Protein AF-A0A0B7AIJ5-F1 (afdb_monomer_lite)

Structure (mmCIF, N/CA/C/O backbone):
data_AF-A0A0B7AIJ5-F1
#
_entry.id   AF-A0A0B7AIJ5-F1
#
loop_
_atom_site.group_PDB
_atom_site.id
_atom_site.type_symbol
_atom_site.label_atom_id
_atom_site.label_alt_id
_atom_site.label_comp_id
_atom_site.label_asym_id
_atom_site.label_entity_id
_atom_site.label_seq_id
_atom_site.pdbx_PDB_ins_code
_atom_site.Cartn_x
_atom_site.Cartn_y
_atom_site.Cartn_z
_atom_site.occupancy
_ato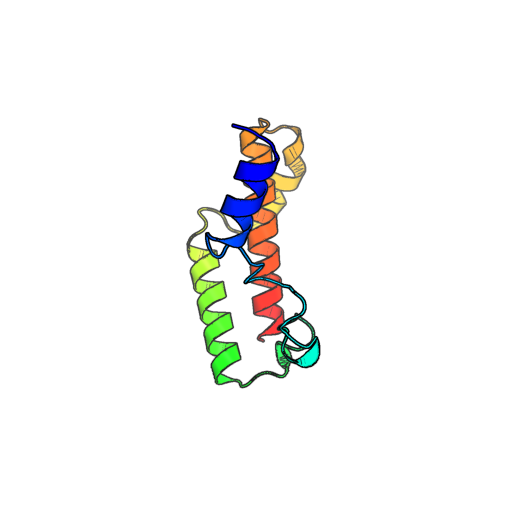m_site.B_iso_or_equiv
_atom_site.auth_seq_id
_atom_site.auth_comp_id
_atom_site.auth_asym_id
_atom_site.auth_atom_id
_atom_site.pdbx_PDB_model_num
ATOM 1 N N . MET A 1 1 ? 30.300 12.710 34.826 1.00 50.16 1 MET A N 1
ATOM 2 C CA . MET A 1 1 ? 30.580 12.840 33.385 1.00 50.16 1 MET A CA 1
ATOM 3 C C . MET A 1 1 ? 30.595 14.312 33.050 1.00 50.16 1 MET A C 1
ATOM 5 O O . MET A 1 1 ? 29.575 14.974 33.221 1.00 50.16 1 MET A O 1
ATOM 9 N N . ASN A 1 2 ? 31.759 14.835 32.681 1.00 69.94 2 ASN A N 1
ATOM 10 C CA . ASN A 1 2 ? 31.913 16.234 32.304 1.00 69.94 2 ASN A CA 1
ATOM 11 C C . ASN A 1 2 ? 31.601 16.408 30.811 1.00 69.94 2 ASN A C 1
ATOM 13 O O . ASN A 1 2 ? 31.863 15.520 30.004 1.00 69.94 2 ASN A O 1
ATOM 17 N N . ARG A 1 3 ? 31.056 17.565 30.419 1.00 64.44 3 ARG A N 1
ATOM 18 C CA . ARG A 1 3 ? 30.637 17.844 29.029 1.00 64.44 3 ARG A CA 1
ATOM 19 C C . ARG A 1 3 ? 31.762 17.644 28.002 1.00 64.44 3 ARG A C 1
ATOM 21 O O . ARG A 1 3 ? 31.485 17.238 26.882 1.00 64.44 3 ARG A O 1
ATOM 28 N N . SER A 1 4 ? 33.007 17.887 28.415 1.00 67.81 4 SER A N 1
ATOM 29 C CA . SER A 1 4 ? 34.210 17.683 27.599 1.00 67.81 4 SER A CA 1
ATOM 30 C C . SER A 1 4 ? 34.498 16.206 27.313 1.00 67.81 4 SER A C 1
ATOM 32 O O . SER A 1 4 ? 34.904 15.869 26.206 1.00 67.81 4 SER A O 1
ATOM 34 N N . GLU A 1 5 ? 34.256 15.324 28.287 1.00 64.12 5 GLU A N 1
ATOM 35 C CA . GLU A 1 5 ? 34.453 13.878 28.130 1.00 64.12 5 GLU A CA 1
ATOM 36 C C . GLU A 1 5 ? 33.416 13.323 27.144 1.00 64.12 5 GLU A C 1
ATOM 38 O O . GLU A 1 5 ? 33.750 12.553 26.252 1.00 64.12 5 GLU A O 1
ATOM 43 N N . PHE A 1 6 ? 32.167 13.800 27.218 1.00 64.50 6 PHE A N 1
ATOM 44 C CA . PHE A 1 6 ? 31.096 13.396 26.301 1.00 64.50 6 PHE A CA 1
ATOM 45 C C . PHE A 1 6 ? 31.403 13.745 24.832 1.00 64.50 6 PHE A C 1
ATOM 47 O O . PHE A 1 6 ? 31.185 12.928 23.942 1.00 64.50 6 PHE A O 1
ATOM 54 N N . THR A 1 7 ? 31.960 14.931 24.564 1.00 65.88 7 THR A N 1
ATOM 55 C CA . THR A 1 7 ? 32.355 15.342 23.203 1.00 65.88 7 THR A CA 1
ATOM 56 C C . THR A 1 7 ? 33.524 14.536 22.631 1.00 65.88 7 THR A C 1
ATOM 58 O O . THR A 1 7 ? 33.576 14.300 21.423 1.00 65.88 7 THR A O 1
ATOM 61 N N . GLU A 1 8 ? 34.444 14.078 23.480 1.00 64.25 8 GLU A N 1
ATOM 62 C CA . GLU A 1 8 ? 35.548 13.209 23.058 1.00 64.25 8 GLU A CA 1
ATOM 63 C C . GLU A 1 8 ? 35.062 11.795 22.710 1.00 64.25 8 GLU A C 1
ATOM 65 O O . GLU A 1 8 ? 35.549 11.194 21.756 1.00 64.25 8 GLU A O 1
ATOM 70 N N . HIS A 1 9 ? 34.057 11.282 23.427 1.00 60.53 9 HIS A N 1
ATOM 71 C CA . HIS A 1 9 ? 33.440 9.988 23.119 1.00 60.53 9 HIS A CA 1
ATOM 72 C C . HIS A 1 9 ? 32.672 10.004 21.790 1.00 60.53 9 HIS A C 1
ATOM 74 O O . HIS A 1 9 ? 32.860 9.103 20.977 1.00 60.53 9 HIS A O 1
ATOM 80 N N . VAL A 1 10 ? 31.895 11.058 21.510 1.00 60.81 10 VAL A N 1
ATOM 81 C CA . VAL A 1 10 ? 31.157 11.208 20.235 1.00 60.81 10 VAL A CA 1
ATOM 82 C C . VAL A 1 10 ? 32.098 11.202 19.025 1.00 60.81 10 VAL A C 1
ATOM 84 O O . VAL A 1 10 ? 31.778 10.635 17.984 1.00 60.81 10 VAL A O 1
ATOM 87 N N . THR A 1 11 ? 33.278 11.806 19.165 1.00 59.31 11 THR A N 1
ATOM 88 C CA . THR A 1 11 ? 34.267 11.894 18.082 1.00 59.31 11 THR A CA 1
ATOM 89 C C . THR A 1 11 ? 35.134 10.636 17.950 1.00 59.31 11 THR A C 1
ATOM 91 O O . THR A 1 11 ? 35.495 10.278 16.831 1.00 59.31 11 THR A O 1
ATOM 94 N N . LYS A 1 12 ? 35.443 9.927 19.050 1.00 59.28 12 LYS A N 1
ATOM 95 C CA . LYS A 1 12 ? 36.220 8.668 19.028 1.00 59.28 12 LYS A CA 1
ATOM 96 C C . LYS A 1 12 ? 35.411 7.428 18.662 1.00 59.28 12 LYS A C 1
ATOM 98 O O . LYS A 1 12 ? 35.976 6.514 18.071 1.00 59.28 12 LYS A O 1
ATOM 103 N N . GLU A 1 13 ? 34.127 7.364 19.007 1.00 56.66 13 GLU A N 1
ATOM 104 C CA . GLU A 1 13 ? 33.310 6.159 18.798 1.00 56.66 13 GLU A CA 1
ATOM 105 C C . GLU A 1 13 ? 32.821 5.980 17.351 1.00 56.66 13 GLU A C 1
ATOM 107 O O . GLU A 1 13 ? 32.016 5.094 17.081 1.00 56.66 13 GLU A O 1
ATOM 112 N N . GLY A 1 14 ? 33.302 6.783 16.396 1.00 51.22 14 GLY A N 1
ATOM 113 C CA . GLY A 1 14 ? 32.954 6.595 14.985 1.00 51.22 14 GLY A CA 1
ATOM 114 C C . GLY A 1 14 ? 31.483 6.885 14.675 1.00 51.22 14 GLY A C 1
ATOM 115 O O . GLY A 1 14 ? 30.986 6.471 13.634 1.00 51.22 14 GLY A O 1
ATOM 116 N N . TRP A 1 15 ? 30.802 7.650 15.534 1.00 55.78 15 TRP A N 1
ATOM 117 C CA . TRP A 1 15 ? 29.490 8.247 15.256 1.00 55.78 15 TRP A CA 1
ATOM 118 C C . TRP A 1 15 ? 29.635 9.493 14.368 1.00 55.78 15 TRP A C 1
ATOM 120 O O . TRP A 1 15 ? 28.864 10.443 14.470 1.00 55.78 15 TRP A O 1
ATOM 130 N N . SER A 1 16 ? 30.659 9.528 13.512 1.00 50.16 16 SER A N 1
ATOM 131 C CA . SER A 1 16 ? 30.769 10.530 12.464 1.00 50.16 16 SER A CA 1
ATOM 132 C C . SER A 1 16 ? 29.754 10.174 11.387 1.00 50.16 16 SER A C 1
ATOM 134 O O . SER A 1 16 ? 30.098 9.416 10.486 1.00 50.16 16 SER A O 1
ATOM 136 N N . ASP A 1 17 ? 28.514 10.647 11.540 1.00 51.19 17 ASP A N 1
ATOM 137 C CA . ASP A 1 17 ? 27.535 10.905 10.472 1.00 51.19 17 ASP A CA 1
ATOM 138 C C . ASP A 1 17 ? 27.714 10.052 9.200 1.00 51.19 17 ASP A C 1
ATOM 140 O O . ASP A 1 17 ? 27.848 10.569 8.089 1.00 51.19 17 ASP A O 1
ATOM 144 N N . ALA A 1 18 ? 27.725 8.722 9.346 1.00 50.78 18 ALA A N 1
ATOM 145 C CA . ALA A 1 18 ? 27.846 7.809 8.209 1.00 50.78 18 ALA A CA 1
ATOM 146 C C . ALA A 1 18 ? 26.585 7.834 7.325 1.00 50.78 18 ALA A C 1
ATOM 148 O O . ALA A 1 18 ? 26.608 7.314 6.215 1.00 50.78 18 ALA A O 1
ATOM 149 N N . ASP A 1 19 ? 25.534 8.516 7.789 1.00 51.16 19 ASP A N 1
ATOM 150 C CA . ASP A 1 19 ? 24.329 8.853 7.040 1.00 51.16 19 ASP A CA 1
ATOM 151 C C . ASP A 1 19 ? 24.187 10.373 6.884 1.00 51.16 19 ASP A C 1
ATOM 153 O O . ASP A 1 19 ? 23.131 10.961 7.132 1.00 51.16 19 ASP A O 1
ATOM 157 N N . SER A 1 20 ? 25.246 11.056 6.441 1.00 48.88 20 SER A N 1
ATOM 158 C CA . SER A 1 20 ? 25.020 12.346 5.801 1.00 48.88 20 SER A CA 1
ATOM 159 C C . SER A 1 20 ? 24.191 12.080 4.533 1.00 48.88 20 SER A C 1
ATOM 161 O O . SER A 1 20 ? 24.686 11.574 3.525 1.00 48.88 20 SER A O 1
ATOM 163 N N . GLU A 1 21 ? 22.908 12.447 4.561 1.00 52.41 21 GLU A N 1
ATOM 164 C CA . GLU A 1 21 ? 22.008 12.570 3.395 1.00 52.41 21 GLU A CA 1
ATOM 165 C C . GLU A 1 21 ? 22.668 13.308 2.198 1.00 52.41 21 GLU A C 1
ATOM 167 O O . GLU A 1 21 ? 22.187 13.243 1.065 1.00 52.41 21 GLU A O 1
ATOM 172 N N . SER A 1 22 ? 23.790 13.990 2.446 1.00 51.06 22 SER A N 1
ATOM 173 C CA . SER A 1 22 ? 24.669 14.682 1.507 1.00 51.06 22 SER A CA 1
ATOM 174 C C . SER A 1 22 ? 25.541 13.776 0.620 1.00 51.06 22 SER A C 1
ATOM 176 O O . SER A 1 22 ? 26.131 14.292 -0.329 1.00 51.06 22 SER A O 1
ATOM 178 N N . SER A 1 23 ? 25.682 12.474 0.890 1.00 50.94 23 SER A N 1
ATOM 179 C CA . SER A 1 23 ? 26.614 11.611 0.132 1.00 50.94 23 SER A CA 1
ATOM 180 C C . SER A 1 23 ? 26.019 10.976 -1.130 1.00 50.94 23 SER A C 1
ATOM 182 O O . SER A 1 23 ? 26.760 10.433 -1.948 1.00 50.94 23 SER A O 1
ATOM 184 N N . LEU A 1 24 ? 24.703 11.065 -1.331 1.00 52.41 24 LEU A N 1
ATOM 185 C CA . LEU A 1 24 ? 24.053 10.640 -2.570 1.00 52.41 24 LEU A CA 1
ATOM 186 C C . LEU A 1 24 ? 23.612 11.881 -3.339 1.00 52.41 24 LEU A C 1
ATOM 188 O O . LEU A 1 24 ? 22.688 12.579 -2.913 1.00 52.41 24 LEU A O 1
ATOM 192 N N . SER A 1 25 ? 24.251 12.144 -4.482 1.00 58.59 25 SER A N 1
ATOM 193 C CA . SER A 1 25 ? 23.751 13.149 -5.419 1.00 58.59 25 SER A CA 1
ATOM 194 C C . SER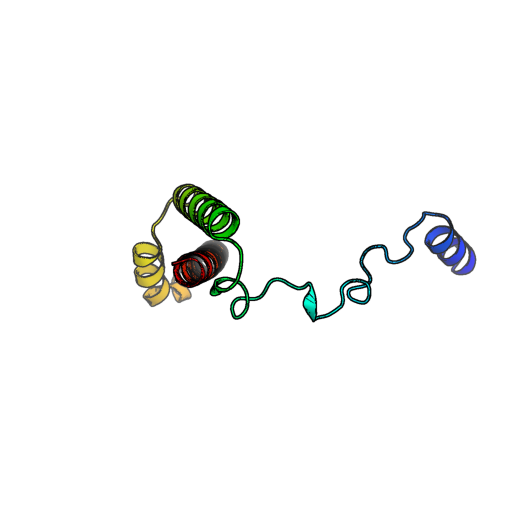 A 1 25 ? 22.284 12.842 -5.737 1.00 58.59 25 SER A C 1
ATOM 196 O O . SER A 1 25 ? 21.888 11.681 -5.880 1.00 58.59 25 SER A O 1
ATOM 198 N N . SER A 1 26 ? 21.451 13.880 -5.832 1.00 58.62 26 SER A N 1
ATOM 199 C CA . SER A 1 26 ? 20.003 13.769 -6.075 1.00 58.62 26 SER A CA 1
ATOM 200 C C . SER A 1 26 ? 19.651 12.923 -7.309 1.00 58.62 26 SER A C 1
ATOM 202 O O . SER A 1 26 ? 18.533 12.426 -7.440 1.00 58.62 26 SER A O 1
ATOM 204 N N . GLU A 1 27 ? 20.614 12.724 -8.208 1.00 59.94 27 GLU A N 1
ATOM 205 C CA . GLU A 1 27 ? 20.522 11.887 -9.400 1.00 59.94 27 GLU A CA 1
ATOM 206 C C . GLU A 1 27 ? 20.418 10.389 -9.073 1.00 59.94 27 GLU A C 1
ATOM 208 O O . GLU A 1 27 ? 19.611 9.704 -9.700 1.00 59.94 27 GLU A O 1
ATOM 2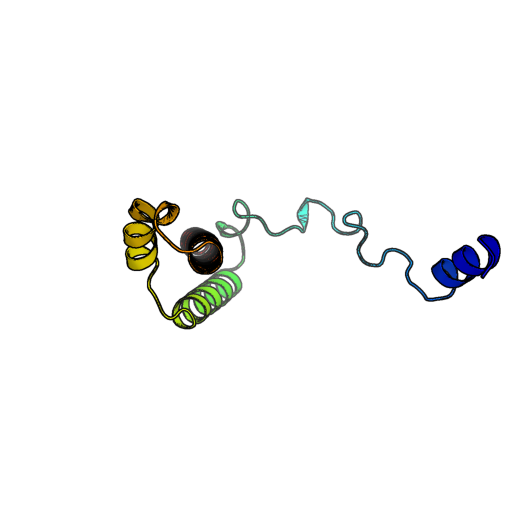13 N N . ILE A 1 28 ? 21.114 9.900 -8.040 1.00 68.31 28 ILE A N 1
ATOM 214 C CA . ILE A 1 28 ? 21.169 8.471 -7.668 1.00 68.31 28 ILE A CA 1
ATOM 215 C C . ILE A 1 28 ? 19.940 8.039 -6.843 1.00 68.31 28 ILE A C 1
ATOM 217 O O . ILE A 1 28 ? 19.641 6.850 -6.731 1.00 68.31 28 ILE A O 1
ATOM 221 N N . ARG A 1 29 ? 19.182 8.989 -6.278 1.00 79.50 29 ARG A N 1
ATOM 222 C CA . ARG A 1 29 ? 18.006 8.682 -5.447 1.00 79.50 29 ARG A CA 1
ATOM 223 C C . ARG A 1 29 ? 16.889 8.035 -6.270 1.00 79.50 29 ARG A C 1
ATOM 225 O O . ARG A 1 29 ? 16.490 8.577 -7.302 1.00 79.50 29 ARG A O 1
ATOM 232 N N . LEU A 1 30 ? 16.370 6.912 -5.773 1.00 83.19 30 LEU A N 1
ATOM 233 C CA . LEU A 1 30 ? 15.150 6.267 -6.259 1.00 83.19 30 LEU A CA 1
ATOM 234 C C . LEU A 1 30 ? 13.933 7.058 -5.773 1.00 83.19 30 LEU A C 1
ATOM 236 O O . LEU A 1 30 ? 13.703 7.185 -4.574 1.00 83.19 30 LEU A O 1
ATOM 240 N N . ASP A 1 31 ? 13.148 7.560 -6.717 1.00 87.44 31 ASP A N 1
ATOM 241 C CA . ASP A 1 31 ? 11.864 8.206 -6.466 1.00 87.44 31 ASP A CA 1
ATOM 242 C C . ASP A 1 31 ? 10.797 7.634 -7.413 1.00 87.44 31 ASP A C 1
ATOM 244 O O . ASP A 1 31 ? 11.103 6.937 -8.386 1.00 87.44 31 ASP A O 1
ATOM 248 N N . PHE A 1 32 ? 9.527 7.936 -7.144 1.00 86.25 32 PHE A N 1
ATOM 249 C CA . PHE A 1 32 ? 8.406 7.435 -7.945 1.00 86.25 32 PHE A CA 1
ATOM 250 C C . PHE A 1 32 ? 8.382 7.961 -9.386 1.00 86.25 32 PHE A C 1
ATOM 252 O O . PHE A 1 32 ? 7.738 7.357 -10.237 1.00 86.25 32 PHE A O 1
ATOM 259 N N . THR A 1 33 ? 9.107 9.040 -9.692 1.00 88.31 33 THR A N 1
ATOM 260 C CA . THR A 1 33 ? 9.208 9.572 -11.061 1.00 88.31 33 THR A CA 1
ATOM 261 C C . THR A 1 33 ? 10.263 8.836 -11.887 1.00 88.31 33 THR A C 1
ATOM 263 O O . THR A 1 33 ? 10.131 8.712 -13.103 1.00 88.31 33 THR A O 1
ATOM 266 N N . LYS A 1 34 ? 11.290 8.290 -11.228 1.00 90.00 34 LYS A N 1
ATOM 267 C CA . LYS A 1 34 ? 12.382 7.535 -11.848 1.00 90.00 34 LYS A CA 1
ATOM 268 C C . LYS A 1 34 ? 12.123 6.034 -11.909 1.00 90.00 34 LYS A C 1
ATOM 270 O O . LYS A 1 34 ? 12.650 5.392 -12.814 1.00 90.00 34 LYS A O 1
ATOM 275 N N . ILE A 1 35 ? 11.317 5.472 -11.000 1.00 90.62 35 ILE A N 1
ATOM 276 C CA . ILE A 1 35 ? 10.985 4.032 -10.974 1.00 90.62 35 ILE A CA 1
ATOM 277 C C . ILE A 1 35 ? 10.512 3.494 -12.342 1.00 90.62 35 ILE A C 1
ATOM 279 O O . ILE A 1 35 ? 11.013 2.445 -12.744 1.00 90.62 35 ILE A O 1
ATOM 283 N N . PRO A 1 36 ? 9.652 4.182 -13.119 1.00 91.25 36 PRO A N 1
ATOM 284 C CA . PRO A 1 36 ? 9.243 3.688 -14.439 1.00 91.25 36 PRO A CA 1
ATOM 285 C C . PRO A 1 36 ? 10.405 3.499 -15.434 1.00 91.25 36 PRO A C 1
ATOM 287 O O . PRO A 1 36 ? 10.332 2.635 -16.316 1.00 91.25 36 PRO A O 1
ATOM 290 N N . ASN A 1 37 ? 11.486 4.271 -15.265 1.00 90.62 37 ASN A N 1
ATOM 291 C CA . ASN A 1 37 ? 12.629 4.355 -16.178 1.00 90.62 37 ASN A CA 1
ATOM 292 C C . ASN A 1 37 ? 13.776 3.385 -15.841 1.00 90.62 37 ASN A C 1
ATOM 294 O O . ASN A 1 37 ? 14.761 3.334 -16.578 1.00 90.62 37 ASN A O 1
ATOM 298 N N . ILE A 1 38 ? 13.688 2.624 -14.745 1.00 91.62 38 ILE A N 1
ATOM 299 C CA . ILE A 1 38 ? 14.724 1.642 -14.387 1.00 91.62 38 ILE A CA 1
ATOM 300 C C . ILE A 1 38 ? 14.620 0.376 -15.259 1.00 91.62 38 ILE A C 1
ATOM 302 O O . ILE A 1 38 ? 13.589 0.112 -15.887 1.00 91.62 38 ILE A O 1
ATOM 306 N N . ASP A 1 39 ? 15.681 -0.441 -15.269 1.00 94.62 39 ASP A N 1
ATOM 307 C CA . ASP A 1 39 ? 15.711 -1.722 -15.993 1.00 94.62 39 ASP A CA 1
ATOM 308 C C . ASP A 1 39 ? 14.50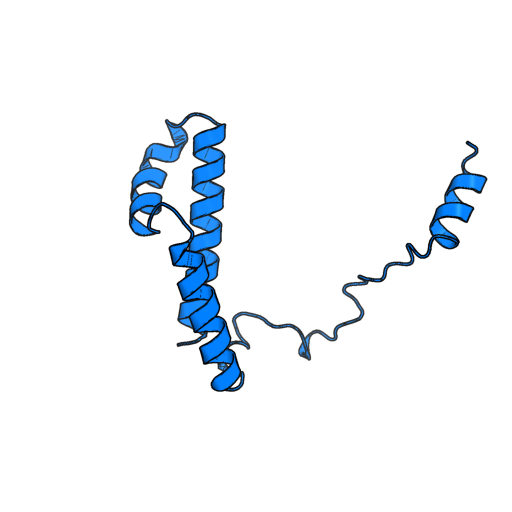1 -2.600 -15.624 1.00 94.62 39 ASP A C 1
ATOM 310 O O . ASP A 1 39 ? 14.130 -2.744 -14.455 1.00 94.62 39 ASP A O 1
ATOM 314 N N . VAL A 1 40 ? 13.911 -3.240 -16.633 1.00 94.62 40 VAL A N 1
ATOM 315 C CA . VAL A 1 40 ? 12.774 -4.157 -16.500 1.00 94.62 40 VAL A CA 1
ATOM 316 C C . VAL A 1 40 ? 13.034 -5.263 -15.470 1.00 94.62 40 VAL A C 1
ATOM 318 O O . VAL A 1 40 ? 12.120 -5.631 -14.733 1.00 94.62 40 VAL A O 1
ATOM 321 N N . LYS A 1 41 ? 14.266 -5.774 -15.355 1.00 96.38 41 LYS A N 1
ATOM 322 C CA . LYS A 1 41 ? 14.628 -6.775 -14.335 1.00 96.38 41 LYS A CA 1
ATOM 323 C C . LYS A 1 41 ? 14.447 -6.229 -12.917 1.00 96.38 41 LYS A C 1
ATOM 325 O O . LYS A 1 41 ? 13.892 -6.925 -12.067 1.00 96.38 41 LYS A O 1
ATOM 330 N N . TRP A 1 42 ? 14.858 -4.983 -12.681 1.00 95.19 42 TRP A N 1
ATOM 331 C CA . TRP A 1 42 ? 14.686 -4.307 -11.394 1.00 95.19 42 TRP A CA 1
ATOM 332 C C . TRP A 1 42 ? 13.218 -3.982 -11.119 1.00 95.19 42 TRP A C 1
ATOM 334 O O . TRP A 1 42 ? 12.753 -4.233 -10.008 1.00 95.19 42 TRP A O 1
ATOM 344 N N . LYS A 1 43 ? 12.457 -3.534 -12.129 1.00 95.00 43 LYS A N 1
ATOM 345 C CA . LYS A 1 43 ? 11.001 -3.333 -11.998 1.00 95.00 43 LYS A CA 1
ATOM 346 C C . LYS A 1 43 ? 10.284 -4.616 -11.601 1.00 95.00 43 LYS A C 1
ATOM 348 O O . LYS A 1 43 ? 9.502 -4.615 -10.656 1.00 95.00 43 LYS A O 1
ATOM 353 N N . ASN A 1 44 ? 10.598 -5.726 -12.265 1.00 95.56 44 ASN A N 1
ATOM 354 C CA . ASN A 1 44 ? 10.004 -7.025 -11.955 1.00 95.56 44 ASN A CA 1
ATOM 355 C C . ASN A 1 44 ? 10.347 -7.491 -10.534 1.00 95.56 44 ASN A C 1
ATOM 357 O O . ASN A 1 44 ? 9.476 -8.013 -9.837 1.00 95.56 44 ASN A O 1
ATOM 361 N N . LEU A 1 45 ? 11.588 -7.278 -10.085 1.00 96.38 45 LEU A N 1
ATOM 362 C CA . LEU A 1 45 ? 11.997 -7.603 -8.720 1.00 96.38 45 LEU A CA 1
ATOM 363 C C . LEU A 1 45 ? 11.245 -6.753 -7.685 1.00 96.38 45 LEU A C 1
ATOM 365 O O . LEU A 1 45 ? 10.670 -7.310 -6.750 1.00 96.38 45 LEU A O 1
ATOM 369 N N . LEU A 1 46 ? 11.201 -5.428 -7.868 1.00 95.38 46 LEU A N 1
ATOM 370 C CA . LEU A 1 46 ? 10.476 -4.508 -6.983 1.00 95.38 46 LEU A CA 1
ATOM 371 C C . LEU A 1 46 ? 8.984 -4.838 -6.934 1.00 95.38 46 LEU A C 1
ATOM 373 O O . LEU A 1 46 ? 8.412 -4.951 -5.848 1.00 95.38 46 LEU A O 1
ATOM 377 N N . LYS A 1 47 ? 8.375 -5.082 -8.099 1.00 95.88 47 LYS A N 1
ATOM 378 C CA . LYS A 1 47 ? 6.980 -5.506 -8.215 1.00 95.88 47 LYS A CA 1
ATOM 379 C C . LYS A 1 47 ? 6.727 -6.780 -7.418 1.00 95.88 47 LYS A C 1
ATOM 381 O O . LYS A 1 47 ? 5.823 -6.828 -6.585 1.00 95.88 47 LYS A O 1
ATOM 386 N N . ARG A 1 48 ? 7.566 -7.802 -7.601 1.00 97.12 48 ARG A N 1
ATOM 387 C CA . ARG A 1 48 ? 7.410 -9.074 -6.892 1.00 97.12 48 ARG A CA 1
ATOM 388 C C . ARG A 1 48 ? 7.562 -8.921 -5.379 1.00 97.12 48 ARG A C 1
ATOM 390 O O . ARG A 1 48 ? 6.812 -9.540 -4.626 1.00 97.12 48 ARG A O 1
ATOM 397 N N . MET A 1 49 ? 8.502 -8.093 -4.933 1.00 96.44 49 MET A N 1
ATOM 398 C CA . MET A 1 49 ? 8.706 -7.798 -3.513 1.00 96.44 49 MET A CA 1
ATOM 399 C C . MET A 1 49 ? 7.509 -7.075 -2.893 1.00 96.44 49 MET A C 1
ATOM 401 O O . MET A 1 49 ? 7.093 -7.438 -1.790 1.00 96.44 49 MET A O 1
ATOM 405 N N . GLY A 1 50 ? 6.926 -6.103 -3.602 1.00 96.19 50 GLY A N 1
ATOM 406 C CA . GLY A 1 50 ? 5.717 -5.406 -3.165 1.00 96.19 50 GLY A CA 1
ATOM 407 C C . GLY A 1 50 ? 4.506 -6.340 -3.075 1.00 96.19 50 GLY A C 1
ATOM 408 O O . GLY A 1 50 ? 3.804 -6.342 -2.066 1.00 96.19 50 GLY A O 1
ATOM 409 N N . GLU A 1 51 ? 4.305 -7.210 -4.071 1.00 96.50 51 GLU A N 1
ATOM 410 C CA . GLU A 1 51 ? 3.245 -8.231 -4.049 1.00 96.50 51 GLU A CA 1
ATOM 411 C C . GLU A 1 51 ? 3.377 -9.186 -2.854 1.00 96.50 51 GLU A C 1
ATOM 413 O O . GLU A 1 51 ? 2.378 -9.539 -2.225 1.00 96.50 51 GLU A O 1
ATOM 418 N N . LEU A 1 52 ? 4.601 -9.622 -2.537 1.00 97.19 52 LEU A N 1
ATOM 419 C CA . LEU A 1 52 ? 4.862 -10.490 -1.388 1.00 97.19 52 LEU A CA 1
ATOM 420 C C . LEU A 1 52 ? 4.609 -9.764 -0.065 1.00 97.19 52 LEU A C 1
ATOM 422 O O . LEU A 1 52 ? 3.954 -10.326 0.808 1.00 97.19 52 LEU A O 1
ATOM 426 N N . HIS A 1 53 ? 5.050 -8.510 0.067 1.00 96.06 53 HIS A N 1
ATOM 427 C CA . HIS A 1 53 ? 4.797 -7.717 1.271 1.00 96.06 53 HIS A CA 1
ATOM 428 C C . HIS A 1 53 ? 3.307 -7.484 1.514 1.00 96.06 53 HIS A C 1
ATOM 430 O O . HIS A 1 53 ? 2.852 -7.614 2.649 1.00 96.06 53 HIS A O 1
ATOM 436 N N . LEU A 1 54 ? 2.520 -7.207 0.468 1.00 96.56 54 LEU A N 1
ATOM 437 C CA . LEU A 1 54 ? 1.070 -7.056 0.616 1.00 96.56 54 LEU A CA 1
ATOM 438 C C . LEU A 1 54 ? 0.402 -8.329 1.152 1.00 96.56 54 LEU A C 1
ATOM 440 O O . LEU A 1 54 ? -0.536 -8.228 1.939 1.00 96.56 54 LEU A O 1
ATOM 444 N N . LYS A 1 55 ? 0.902 -9.518 0.788 1.00 96.31 55 LYS A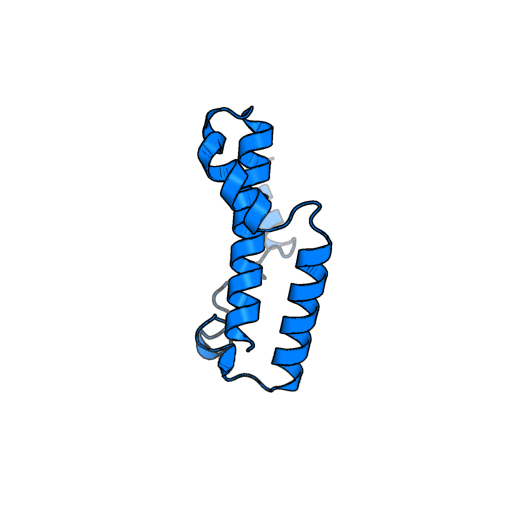 N 1
ATOM 445 C CA . LYS A 1 55 ? 0.385 -10.804 1.291 1.00 96.31 55 LYS A CA 1
ATOM 446 C C . LYS A 1 55 ? 0.697 -11.061 2.765 1.00 96.31 55 LYS A C 1
ATOM 448 O O . LYS A 1 55 ? 0.018 -11.880 3.375 1.00 96.31 55 LYS A O 1
ATOM 453 N N . CYS A 1 56 ? 1.695 -10.389 3.337 1.00 96.38 56 CYS A N 1
ATOM 454 C CA . CYS A 1 56 ? 2.019 -10.514 4.759 1.00 96.38 56 CYS A CA 1
ATOM 455 C C . CYS A 1 56 ? 1.008 -9.792 5.660 1.00 96.38 56 CYS A C 1
ATOM 457 O O . CYS A 1 56 ? 0.957 -10.064 6.859 1.00 96.38 56 CYS A O 1
ATOM 459 N N . TYR A 1 57 ? 0.204 -8.875 5.114 1.00 96.81 57 TYR A N 1
ATOM 460 C CA . TYR A 1 57 ? -0.832 -8.213 5.894 1.00 96.81 57 TYR A CA 1
ATOM 461 C C . TYR A 1 57 ? -2.060 -9.115 6.071 1.00 96.81 57 TYR A C 1
ATOM 463 O O . TYR A 1 57 ? -2.507 -9.749 5.117 1.00 96.81 57 TYR A O 1
ATOM 471 N N . PRO A 1 58 ? -2.682 -9.114 7.264 1.00 95.94 58 PRO A N 1
ATOM 472 C CA . PRO A 1 58 ? -3.857 -9.941 7.543 1.00 95.94 58 PRO A CA 1
ATOM 473 C C . PRO A 1 58 ? -5.143 -9.435 6.869 1.00 95.94 58 PRO A C 1
ATOM 475 O O . PRO A 1 58 ? -6.141 -10.149 6.827 1.00 95.94 58 PRO A O 1
ATOM 478 N N . THR A 1 59 ? -5.152 -8.197 6.371 1.00 96.00 59 THR A N 1
ATOM 479 C CA . THR A 1 59 ? -6.306 -7.554 5.725 1.00 96.00 59 THR A CA 1
ATOM 480 C C . THR A 1 59 ? -5.913 -6.997 4.361 1.00 96.00 59 THR A C 1
ATOM 482 O O . THR A 1 59 ? -4.754 -6.640 4.139 1.00 96.00 59 THR A O 1
ATOM 485 N N . SER A 1 60 ? -6.869 -6.867 3.441 1.00 95.88 60 SER A N 1
ATOM 486 C CA . SER A 1 60 ? -6.640 -6.173 2.167 1.00 95.88 60 SER A CA 1
ATOM 487 C C . SER A 1 60 ? -6.719 -4.650 2.331 1.00 95.88 60 SER A C 1
ATOM 489 O O . SER A 1 60 ? -7.203 -4.152 3.347 1.00 95.88 60 SER A O 1
ATOM 491 N N . LEU A 1 61 ? -6.258 -3.902 1.323 1.00 95.38 61 LEU A N 1
ATOM 492 C CA . LEU A 1 61 ? -6.411 -2.443 1.293 1.00 95.38 61 LEU A CA 1
ATOM 493 C C . LEU A 1 61 ? -7.895 -2.026 1.275 1.00 95.38 61 LEU A C 1
ATOM 495 O O . LEU A 1 61 ? -8.277 -1.153 2.037 1.00 95.38 61 LEU A O 1
ATOM 499 N N . ASP A 1 62 ? -8.745 -2.717 0.507 1.00 96.25 62 ASP A N 1
ATOM 500 C CA . ASP A 1 62 ? -10.202 -2.475 0.471 1.00 96.25 62 ASP A CA 1
ATOM 501 C C . ASP A 1 62 ? -10.871 -2.684 1.846 1.00 96.25 62 ASP A C 1
ATOM 503 O O . ASP A 1 62 ? -11.740 -1.916 2.258 1.00 96.25 62 ASP A O 1
ATOM 507 N N . MET A 1 63 ? -10.442 -3.702 2.603 1.00 96.06 63 MET A N 1
ATOM 508 C CA . MET A 1 63 ? -10.927 -3.902 3.973 1.00 96.06 63 MET A CA 1
ATOM 509 C C . MET A 1 63 ? -10.510 -2.756 4.895 1.00 96.06 63 MET A C 1
ATOM 511 O O . MET A 1 63 ? -11.295 -2.343 5.752 1.00 96.06 63 MET A O 1
ATOM 515 N N . ASP A 1 64 ? -9.286 -2.254 4.735 1.00 96.31 64 ASP A N 1
ATOM 516 C CA . ASP A 1 64 ? -8.800 -1.121 5.513 1.00 96.31 64 ASP A CA 1
ATOM 517 C C . ASP A 1 64 ? -9.552 0.163 5.135 1.00 96.31 64 ASP A C 1
ATOM 519 O O . ASP A 1 64 ? -10.017 0.852 6.035 1.00 96.31 64 ASP A O 1
ATOM 523 N N . GLU A 1 65 ? -9.769 0.448 3.845 1.00 95.56 65 GLU A N 1
ATOM 524 C CA . GLU A 1 65 ? -10.551 1.598 3.354 1.00 95.56 65 GLU A CA 1
ATOM 525 C C . GLU A 1 65 ? -11.974 1.612 3.936 1.00 95.56 65 GLU A C 1
ATOM 527 O O . GLU A 1 65 ? -12.453 2.643 4.413 1.00 95.56 65 GLU A O 1
ATOM 532 N N . LYS A 1 66 ? -12.632 0.449 4.002 1.00 96.00 66 LYS A N 1
ATOM 533 C CA . LYS A 1 66 ? -13.943 0.312 4.660 1.00 96.00 66 LYS A CA 1
ATOM 534 C C . LYS A 1 66 ? -13.871 0.613 6.156 1.00 96.00 66 LYS A C 1
ATOM 536 O O . LYS A 1 66 ? -14.727 1.321 6.682 1.00 96.00 66 LYS A O 1
ATOM 541 N N . LYS A 1 67 ? -12.846 0.108 6.852 1.00 94.88 67 LYS A N 1
ATOM 542 C CA . LYS A 1 67 ? -12.643 0.373 8.289 1.00 94.88 67 LYS A CA 1
ATOM 543 C C . LYS A 1 67 ? -12.262 1.825 8.575 1.00 94.88 67 LYS A C 1
ATOM 545 O O . LYS A 1 67 ? -12.588 2.330 9.650 1.00 94.88 67 LYS A O 1
ATOM 550 N N . MET A 1 68 ? -11.608 2.501 7.630 1.00 95.00 68 MET A N 1
ATOM 551 C CA . MET A 1 68 ? -11.190 3.898 7.752 1.00 95.00 68 MET A CA 1
ATOM 552 C C . MET A 1 68 ? -12.380 4.845 7.931 1.00 95.00 68 MET A C 1
ATOM 554 O O . MET A 1 68 ? -12.275 5.797 8.703 1.00 95.00 68 MET A O 1
ATOM 558 N N . VAL A 1 69 ? -13.534 4.540 7.322 1.00 96.06 69 VAL A N 1
ATOM 559 C CA . VAL A 1 69 ? -14.787 5.307 7.482 1.00 96.06 69 VAL A CA 1
ATOM 560 C C . VAL A 1 69 ? -15.204 5.413 8.953 1.00 96.06 69 VAL A C 1
ATOM 562 O O . VAL A 1 69 ? -15.685 6.451 9.400 1.00 96.06 69 VAL A O 1
ATOM 565 N N . THR A 1 70 ? -14.974 4.354 9.729 1.00 95.62 70 THR A N 1
ATOM 566 C CA . THR A 1 70 ? -15.313 4.277 11.156 1.00 95.62 70 THR A CA 1
ATOM 567 C C . THR A 1 70 ? -14.090 4.380 12.068 1.00 95.62 70 THR A C 1
ATOM 569 O O . THR A 1 70 ? -14.191 4.079 13.255 1.00 95.62 70 THR A O 1
ATOM 572 N N . ALA A 1 71 ? -12.927 4.806 11.560 1.00 94.19 71 ALA A N 1
ATOM 573 C CA . ALA A 1 71 ? -11.669 4.779 12.313 1.00 94.19 71 ALA A CA 1
ATOM 574 C C . ALA A 1 71 ? -11.724 5.578 13.623 1.00 94.19 71 ALA A C 1
ATOM 576 O O . ALA A 1 71 ? -11.095 5.196 14.606 1.00 94.19 71 ALA A O 1
ATOM 577 N N . LEU A 1 72 ? -12.494 6.671 13.659 1.00 94.69 72 LEU A N 1
ATOM 578 C CA . LEU A 1 72 ? -12.650 7.505 14.854 1.00 94.69 72 LEU A CA 1
ATOM 579 C C . LEU A 1 72 ? -13.378 6.797 16.006 1.00 94.69 72 LEU A C 1
ATOM 581 O O . LEU A 1 72 ? -13.200 7.207 17.150 1.00 94.69 72 LEU A O 1
ATOM 585 N N . LEU A 1 73 ? -14.151 5.746 15.712 1.00 96.25 73 LEU A N 1
ATOM 586 C CA . LEU A 1 73 ? -14.880 4.945 16.700 1.00 96.25 73 LEU A CA 1
ATOM 587 C C . LEU A 1 73 ? -14.021 3.822 17.308 1.00 96.25 73 LEU A C 1
ATOM 589 O O . LEU A 1 73 ? -14.437 3.193 18.277 1.00 96.25 73 LEU A O 1
ATOM 593 N N . LEU A 1 74 ? -12.841 3.554 16.738 1.00 95.44 74 LEU A N 1
ATOM 594 C CA . LEU A 1 74 ? -11.924 2.518 17.211 1.00 95.44 74 LEU A CA 1
ATOM 595 C C . LEU A 1 74 ? -11.138 2.975 18.442 1.00 95.44 74 LEU A C 1
ATOM 597 O O . LEU A 1 74 ? -10.887 4.169 18.641 1.00 95.44 74 LEU A O 1
ATOM 601 N N . GLN A 1 75 ? -10.660 2.010 19.231 1.00 97.62 75 GLN A N 1
ATOM 602 C CA . GLN A 1 75 ? -9.751 2.311 20.333 1.00 97.62 75 GLN A CA 1
ATOM 603 C C . GLN A 1 75 ? -8.443 2.923 19.801 1.00 97.62 75 GLN A C 1
ATOM 605 O O . GLN A 1 75 ? -8.005 2.579 18.700 1.00 97.62 75 GLN A O 1
ATOM 610 N N . PRO A 1 76 ? -7.749 3.788 20.567 1.00 97.62 76 PRO A N 1
ATOM 611 C CA . PRO A 1 76 ? -6.585 4.525 20.066 1.00 97.62 76 PRO A CA 1
ATOM 612 C C . PRO A 1 76 ? -5.498 3.652 19.422 1.00 97.62 76 PRO A C 1
ATOM 614 O O . PRO A 1 76 ? -4.937 4.027 18.394 1.00 97.62 76 PRO A O 1
ATOM 617 N N . ARG A 1 77 ? -5.224 2.471 19.995 1.00 97.62 77 ARG A N 1
ATOM 618 C CA . ARG A 1 77 ? -4.224 1.527 19.469 1.00 97.62 77 ARG A CA 1
ATOM 619 C C . ARG A 1 77 ? -4.670 0.858 18.172 1.00 97.62 77 ARG A C 1
ATOM 621 O O . ARG A 1 77 ? -3.868 0.723 17.256 1.00 97.62 77 ARG A O 1
ATOM 628 N N . GLU A 1 78 ? -5.939 0.475 18.083 1.00 96.00 78 GLU A N 1
ATOM 629 C CA . GLU A 1 78 ? -6.517 -0.127 16.877 1.00 96.00 78 GLU A CA 1
ATOM 630 C C . GLU A 1 78 ? -6.556 0.885 15.735 1.00 96.00 78 GLU A C 1
ATOM 632 O O . GLU A 1 78 ? -6.177 0.573 14.610 1.00 96.00 78 GLU A O 1
ATOM 637 N N . ARG A 1 79 ? -6.940 2.126 16.047 1.00 97.69 79 ARG A N 1
ATOM 638 C CA . ARG A 1 79 ? -6.928 3.240 15.104 1.00 97.69 79 ARG A CA 1
ATOM 639 C C . ARG A 1 79 ? -5.521 3.517 14.577 1.00 97.69 79 ARG A C 1
ATOM 641 O O . ARG A 1 79 ? -5.341 3.662 13.373 1.00 97.69 79 ARG A O 1
ATOM 648 N N . TYR A 1 80 ? -4.523 3.560 15.462 1.00 97.75 80 TYR A N 1
ATOM 649 C CA . TYR A 1 80 ? -3.125 3.727 15.060 1.00 97.75 80 TYR A CA 1
ATOM 650 C C . TYR A 1 80 ? -2.653 2.580 14.157 1.00 97.75 80 TYR A C 1
ATOM 652 O O . TYR A 1 80 ? -2.087 2.832 13.096 1.00 97.75 80 TYR A O 1
ATOM 660 N N . ALA A 1 81 ? -2.938 1.331 14.537 1.00 97.38 81 ALA A N 1
ATOM 661 C CA . ALA A 1 81 ? -2.584 0.160 13.741 1.00 97.38 81 ALA A CA 1
ATOM 662 C C . ALA A 1 81 ? -3.251 0.178 12.355 1.00 97.38 81 ALA A C 1
ATOM 664 O O . ALA A 1 81 ? -2.593 -0.127 11.362 1.00 97.38 81 ALA A O 1
ATOM 665 N N . LEU A 1 82 ? -4.524 0.586 12.275 1.00 97.56 82 LEU A N 1
ATOM 666 C CA . LEU A 1 82 ? -5.247 0.744 11.014 1.00 97.56 82 LEU A CA 1
ATOM 667 C C . LEU A 1 82 ? -4.596 1.808 10.123 1.00 97.56 82 LEU A C 1
ATOM 669 O O . LEU A 1 82 ? -4.315 1.522 8.963 1.00 97.56 82 LEU A O 1
ATOM 673 N N . TYR A 1 83 ? -4.317 3.004 10.651 1.00 97.69 83 TYR A N 1
ATOM 674 C CA . TYR A 1 83 ? -3.671 4.065 9.871 1.00 97.69 83 TYR A CA 1
ATOM 675 C C . TYR A 1 83 ? -2.289 3.652 9.367 1.00 97.69 83 TYR A C 1
ATOM 677 O O . TYR A 1 83 ? -1.961 3.902 8.206 1.00 97.69 83 TYR A O 1
ATOM 685 N N . LEU A 1 84 ? -1.500 2.990 10.218 1.00 97.44 84 LEU A N 1
ATOM 686 C CA . LEU A 1 84 ? -0.174 2.505 9.855 1.00 97.44 84 LEU A CA 1
ATOM 687 C C . LEU A 1 84 ? -0.256 1.460 8.735 1.00 97.44 84 LEU A C 1
ATOM 689 O O . LEU A 1 84 ? 0.403 1.613 7.708 1.00 97.44 84 LEU A O 1
ATOM 693 N N . ALA A 1 85 ? -1.093 0.433 8.905 1.00 97.25 85 ALA A N 1
ATOM 694 C CA . ALA A 1 85 ? -1.251 -0.629 7.917 1.00 97.25 85 ALA A CA 1
ATOM 695 C C . ALA A 1 85 ? -1.795 -0.094 6.584 1.00 97.25 85 ALA A C 1
ATOM 697 O O . ALA A 1 85 ? -1.244 -0.409 5.530 1.00 97.25 85 ALA A O 1
ATOM 698 N N . HIS A 1 86 ? -2.820 0.760 6.626 1.00 97.69 86 HIS A N 1
ATOM 699 C CA . HIS A 1 86 ? -3.397 1.386 5.440 1.00 97.69 86 HIS A CA 1
ATOM 700 C C . HIS A 1 86 ? -2.358 2.235 4.693 1.00 97.69 86 HIS A C 1
ATOM 702 O O . HIS A 1 86 ? -2.173 2.071 3.488 1.00 97.69 86 HIS A O 1
ATOM 708 N N . GLY A 1 87 ? -1.629 3.105 5.403 1.00 97.38 87 GLY A N 1
ATOM 709 C CA . GLY A 1 87 ? -0.595 3.956 4.810 1.00 97.38 87 GLY A CA 1
ATOM 710 C C . GLY A 1 87 ? 0.531 3.151 4.157 1.00 97.38 87 GLY A C 1
ATOM 711 O O . GLY A 1 87 ? 0.915 3.429 3.022 1.00 97.38 87 GLY A O 1
ATOM 712 N N . GLN A 1 88 ? 1.011 2.100 4.826 1.00 97.62 88 GLN A N 1
ATOM 713 C CA . GLN A 1 88 ? 2.037 1.215 4.270 1.00 97.62 88 GLN A CA 1
ATOM 714 C C . GLN A 1 88 ? 1.546 0.484 3.012 1.00 97.62 88 GLN A C 1
ATOM 716 O O . GLN A 1 88 ? 2.248 0.464 2.002 1.00 97.62 88 GLN A O 1
ATOM 721 N N . LYS A 1 89 ? 0.326 -0.068 3.028 1.00 98.00 89 LYS A N 1
ATOM 722 C CA . LYS A 1 89 ? -0.262 -0.729 1.852 1.00 98.00 89 LYS A CA 1
ATOM 723 C C . LYS A 1 89 ? -0.457 0.232 0.684 1.00 98.00 89 LYS A C 1
ATOM 725 O O . LYS A 1 89 ? -0.198 -0.159 -0.450 1.00 98.00 89 LYS A O 1
ATOM 730 N N . MET A 1 90 ? -0.872 1.472 0.949 1.00 97.19 90 MET A N 1
ATOM 731 C CA . MET A 1 90 ? -0.998 2.517 -0.072 1.00 97.19 90 MET A CA 1
ATOM 732 C C . MET A 1 90 ? 0.344 2.826 -0.736 1.00 97.19 90 MET A C 1
ATOM 734 O O . MET A 1 90 ? 0.415 2.872 -1.961 1.00 97.19 90 MET A O 1
ATOM 738 N N . LEU A 1 91 ? 1.416 2.971 0.049 1.00 96.19 91 LEU A N 1
ATOM 739 C CA . LEU A 1 91 ? 2.763 3.188 -0.489 1.00 96.19 91 LEU A CA 1
ATOM 740 C C . LEU A 1 91 ? 3.230 2.014 -1.351 1.00 96.19 91 LEU A C 1
ATOM 742 O O . LEU A 1 91 ? 3.765 2.222 -2.439 1.00 96.19 91 LEU A O 1
ATOM 746 N N . ILE A 1 92 ? 2.994 0.780 -0.898 1.00 96.06 92 ILE A N 1
ATOM 747 C CA . ILE A 1 92 ? 3.347 -0.409 -1.678 1.00 96.06 92 ILE A CA 1
ATOM 748 C C . ILE A 1 92 ? 2.521 -0.462 -2.965 1.00 96.06 92 ILE A C 1
ATOM 750 O O . ILE A 1 92 ? 3.075 -0.725 -4.025 1.00 96.06 92 ILE A O 1
ATOM 754 N N . LYS A 1 93 ? 1.219 -0.172 -2.911 1.00 95.62 93 LYS A N 1
ATOM 755 C CA . LYS A 1 93 ? 0.375 -0.115 -4.108 1.00 95.62 93 LYS A CA 1
ATOM 756 C C . LYS A 1 93 ? 0.887 0.924 -5.107 1.00 95.62 93 LYS A C 1
ATOM 758 O O . LYS A 1 93 ? 1.061 0.596 -6.272 1.00 95.62 93 LYS A O 1
ATOM 763 N N . PHE A 1 94 ? 1.234 2.120 -4.639 1.00 95.06 94 PHE A N 1
ATOM 764 C CA . PHE A 1 94 ? 1.800 3.168 -5.485 1.00 95.06 94 PHE A CA 1
ATOM 765 C C . PHE A 1 94 ? 3.138 2.756 -6.126 1.00 95.06 94 PHE A C 1
ATOM 767 O O . PHE A 1 94 ? 3.380 3.028 -7.304 1.00 95.06 94 PHE A O 1
ATOM 774 N N . LEU A 1 95 ? 3.986 2.031 -5.387 1.00 94.75 95 LEU A N 1
ATOM 775 C CA . LEU A 1 95 ? 5.199 1.414 -5.931 1.00 94.75 95 LEU A CA 1
ATOM 776 C C . LEU A 1 95 ? 4.877 0.392 -7.034 1.00 94.75 95 LEU A C 1
ATOM 778 O O . LEU A 1 95 ? 5.536 0.400 -8.073 1.00 94.75 95 LEU A O 1
ATOM 782 N N . LEU A 1 96 ? 3.882 -0.478 -6.827 1.00 94.81 96 LEU A N 1
ATOM 783 C CA . LEU A 1 96 ? 3.463 -1.475 -7.820 1.00 94.81 96 LEU A CA 1
ATOM 784 C C . LEU A 1 96 ? 2.926 -0.817 -9.096 1.00 94.81 96 LEU A C 1
ATOM 786 O O . LEU A 1 96 ? 3.281 -1.245 -10.197 1.00 94.81 96 LEU A O 1
ATOM 790 N N . ASP A 1 97 ? 2.128 0.238 -8.946 1.00 94.56 97 ASP A N 1
ATOM 791 C CA . ASP A 1 97 ? 1.595 1.018 -10.063 1.00 94.56 97 ASP A CA 1
ATOM 792 C C . ASP A 1 97 ? 2.735 1.704 -10.838 1.00 94.56 97 ASP A C 1
ATOM 794 O O . ASP A 1 97 ? 2.740 1.697 -12.065 1.00 94.56 97 ASP A O 1
ATOM 798 N N . SER A 1 98 ? 3.765 2.194 -10.137 1.00 93.88 98 SER A N 1
ATOM 799 C CA . SER A 1 98 ? 4.961 2.800 -10.754 1.00 93.88 98 SER A CA 1
ATOM 800 C C . SER A 1 98 ? 5.866 1.791 -11.477 1.00 93.88 98 SER A C 1
ATOM 802 O O . SER A 1 98 ? 6.645 2.171 -12.349 1.00 93.88 98 SER A O 1
ATOM 804 N N . CYS A 1 99 ? 5.806 0.509 -11.102 1.00 92.25 99 CYS A N 1
ATOM 805 C CA . CYS A 1 9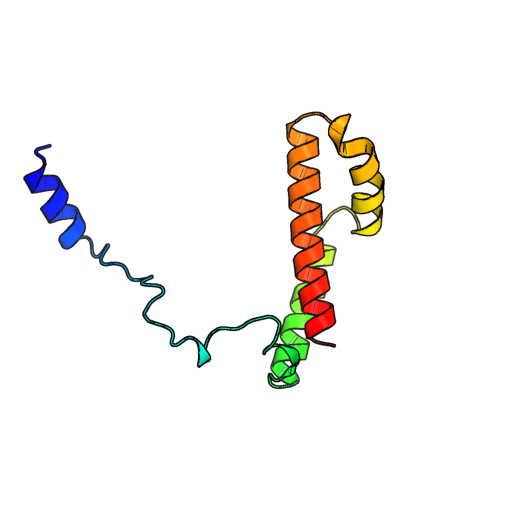9 ? 6.577 -0.568 -11.734 1.00 92.25 99 CYS A CA 1
ATOM 806 C C . CYS A 1 99 ? 5.857 -1.221 -12.927 1.00 92.25 99 CYS A C 1
ATOM 808 O O . CYS A 1 99 ? 6.428 -2.138 -13.528 1.00 92.25 99 CYS A O 1
ATOM 810 N N . SER A 1 100 ? 4.606 -0.831 -13.201 1.00 81.06 100 SER A N 1
ATOM 811 C CA . SER A 1 100 ? 3.764 -1.427 -14.248 1.00 81.06 100 SER A CA 1
ATOM 812 C C . SER A 1 100 ? 4.096 -0.933 -15.654 1.00 81.06 100 SER A C 1
ATOM 814 O O . SER A 1 100 ? 4.724 0.138 -15.800 1.00 81.06 100 SER A O 1
#

Organism: NCBI:txid1028688

pLDDT: mean 84.42, std 17.22, range [48.88, 98.0]

Foldseek 3Di:
DDPVVVVVCCVPVPVPPPPPVVPDDPVNDDDLVCLLVDDLVVLVVLLVVLVVVQVPDPDHLVRLVVVLVVLVVDDPVVSVVSVVNNVVNVVSVSSNVSSD

InterPro domains:
  IPR036464 Rubisco LSMT, substrate-binding domain superfamily [G3DSA:3.90.1420.10] (1-99)
  IPR036464 Rubisco LSMT, substrate-binding domain superfamily [SSF81822] (31-93)

Secondary structure (DSSP, 8-state):
--HHHHHHHHHHTT-S-TT-GGGS-TTT---TTTGGGS-HHHHHHHHHHHHHHHHTSSS-HHHHHHHHTTGGGS-HHHHHHHHHHHHHHHHHHHHHHHT-

Sequence (100 aa):
MNRSEFTEHVTKEGWSDADSESSLSSEIRLDFTKIPNIDVKWKNLLKRMGELHLKCYPTSLDMDEKKMVTALLLQPRERYALYLAHGQKMLIKFLLDSCS

Radius of gyration: 20.68 Å; chains: 1; bounding box: 52×29×50 Å